Protein AF-F4QJK9-F1 (afdb_monomer_lite)

Foldseek 3Di:
DDDDCPPPDPVNVVPDDDDDDDPVVVCVVDVLCVVVVPDDPPWDWDQDPVVRHTDT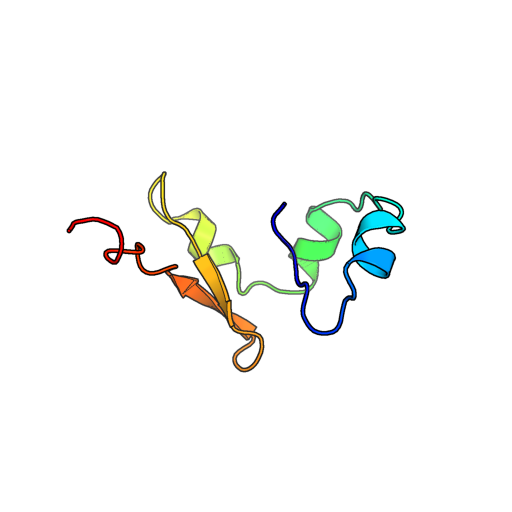DDPPPPPPD

Structure (mmCIF, N/CA/C/O backbone):
data_AF-F4QJK9-F1
#
_entry.id   AF-F4QJK9-F1
#
loop_
_atom_site.group_PDB
_atom_site.id
_atom_site.type_symbol
_atom_site.label_atom_id
_atom_site.label_alt_id
_atom_site.label_comp_id
_atom_site.label_asym_id
_atom_site.label_entity_id
_atom_site.label_seq_id
_atom_site.pdbx_PDB_ins_code
_atom_site.Cartn_x
_atom_site.Cartn_y
_atom_site.Cartn_z
_atom_site.occupancy
_atom_site.B_iso_or_equiv
_atom_site.auth_seq_id
_atom_site.auth_comp_id
_atom_site.auth_asym_id
_atom_site.auth_atom_id
_atom_site.pdbx_PDB_model_num
ATOM 1 N N . MET A 1 1 ? 6.080 11.762 -1.619 1.00 45.75 1 MET A N 1
ATOM 2 C CA . MET A 1 1 ? 5.521 10.838 -2.635 1.00 45.75 1 MET A CA 1
ATOM 3 C C . MET A 1 1 ? 5.426 9.444 -2.015 1.00 45.75 1 MET A C 1
ATOM 5 O O . MET A 1 1 ? 6.362 9.077 -1.317 1.00 45.75 1 MET A O 1
ATOM 9 N N . ARG A 1 2 ? 4.331 8.688 -2.199 1.00 52.28 2 ARG A N 1
ATOM 10 C CA . ARG A 1 2 ? 4.176 7.314 -1.660 1.00 52.28 2 ARG A CA 1
ATOM 11 C C . ARG A 1 2 ? 4.492 6.289 -2.770 1.00 52.28 2 ARG A C 1
ATOM 13 O O . ARG A 1 2 ? 3.891 6.389 -3.835 1.00 52.28 2 ARG A O 1
ATOM 20 N N . GLY A 1 3 ? 5.428 5.360 -2.548 1.00 56.81 3 GLY A N 1
ATOM 21 C CA . GLY A 1 3 ? 5.901 4.365 -3.532 1.00 56.81 3 GLY A CA 1
ATOM 22 C C . GLY A 1 3 ? 7.070 3.519 -2.996 1.00 56.81 3 GLY A C 1
ATOM 23 O O . GLY A 1 3 ? 7.612 3.855 -1.948 1.00 56.81 3 GLY A O 1
ATOM 24 N N . ASP A 1 4 ? 7.435 2.425 -3.682 1.00 58.72 4 ASP A N 1
ATOM 25 C CA . ASP A 1 4 ? 8.650 1.642 -3.373 1.00 58.72 4 ASP A CA 1
ATOM 26 C C . ASP A 1 4 ? 9.888 2.367 -3.931 1.00 58.72 4 ASP A C 1
ATOM 28 O O . ASP A 1 4 ? 9.896 2.764 -5.103 1.00 58.72 4 ASP A O 1
ATOM 32 N N . TYR A 1 5 ? 10.899 2.562 -3.082 1.00 63.91 5 TYR A N 1
ATOM 33 C CA . TYR A 1 5 ? 12.156 3.262 -3.392 1.00 63.91 5 TYR A CA 1
ATOM 34 C C . TYR A 1 5 ? 13.396 2.417 -3.098 1.00 63.91 5 TYR A C 1
ATOM 36 O O . TYR A 1 5 ? 14.516 2.921 -3.171 1.00 63.91 5 TYR A O 1
ATOM 44 N N . ARG A 1 6 ? 13.224 1.146 -2.722 1.00 62.28 6 ARG A N 1
ATOM 45 C CA . ARG A 1 6 ? 14.371 0.269 -2.478 1.00 62.28 6 ARG A CA 1
ATOM 46 C C . ARG A 1 6 ? 15.122 0.067 -3.793 1.00 62.28 6 ARG A C 1
ATOM 48 O O . ARG A 1 6 ? 14.498 -0.100 -4.836 1.00 62.28 6 ARG A O 1
ATOM 55 N N . ASP A 1 7 ? 16.447 0.138 -3.721 1.00 60.50 7 ASP A N 1
ATOM 56 C CA . ASP A 1 7 ? 17.369 0.040 -4.861 1.00 60.50 7 ASP A CA 1
ATOM 57 C C . ASP A 1 7 ? 17.220 1.125 -5.947 1.00 60.50 7 ASP A C 1
ATOM 59 O O . ASP A 1 7 ? 17.766 0.971 -7.036 1.00 60.50 7 ASP A O 1
ATOM 63 N N . ILE A 1 8 ? 16.529 2.237 -5.664 1.00 66.56 8 ILE A N 1
ATOM 64 C CA . ILE A 1 8 ? 16.454 3.393 -6.570 1.00 66.56 8 ILE A CA 1
ATOM 65 C C . ILE A 1 8 ? 17.433 4.463 -6.082 1.00 66.56 8 ILE A C 1
ATOM 67 O O . ILE A 1 8 ? 17.297 4.976 -4.969 1.00 66.56 8 ILE A O 1
ATOM 71 N N . SER A 1 9 ? 18.417 4.812 -6.911 1.00 68.88 9 SER A N 1
ATOM 72 C CA . SER A 1 9 ? 19.301 5.950 -6.640 1.00 68.88 9 SER A CA 1
ATOM 73 C C . SER A 1 9 ? 18.543 7.283 -6.729 1.00 68.88 9 SER A C 1
ATOM 75 O O . SER A 1 9 ? 17.538 7.391 -7.430 1.00 68.88 9 SER A O 1
ATOM 77 N N . GLU A 1 10 ? 19.023 8.329 -6.047 1.00 64.62 10 GLU A N 1
ATOM 78 C CA . GLU A 1 10 ? 18.429 9.678 -6.145 1.00 64.62 10 GLU A CA 1
ATOM 79 C C . GLU A 1 10 ? 18.344 10.169 -7.604 1.00 64.62 10 GLU A C 1
ATOM 81 O O . GLU A 1 10 ? 17.358 10.791 -7.993 1.00 64.62 10 GLU A O 1
ATOM 86 N N . GLU A 1 11 ? 19.320 9.805 -8.440 1.00 66.44 11 GLU A N 1
ATOM 87 C CA . GLU A 1 11 ? 19.366 10.148 -9.867 1.00 66.44 11 GLU A CA 1
ATOM 88 C C . GLU A 1 11 ? 18.297 9.396 -10.691 1.00 66.44 11 GLU A C 1
ATOM 90 O O . GLU A 1 11 ? 17.663 9.970 -11.581 1.00 66.44 11 GLU A O 1
ATOM 95 N N . GLU A 1 12 ? 18.011 8.130 -10.366 1.00 62.06 12 GLU A N 1
ATOM 96 C CA . GLU A 1 12 ? 16.898 7.363 -10.956 1.00 62.06 12 GLU A CA 1
ATOM 97 C C . GLU A 1 12 ? 15.529 7.850 -10.474 1.00 62.06 12 GLU A C 1
ATOM 99 O O . GLU A 1 12 ? 14.539 7.756 -11.202 1.00 62.06 12 GLU A O 1
ATOM 104 N N . LEU A 1 13 ? 15.450 8.392 -9.259 1.00 64.44 13 LEU A N 1
ATOM 105 C CA . LEU A 1 13 ? 14.228 9.000 -8.746 1.00 64.44 13 LEU A CA 1
ATOM 106 C C . LEU A 1 13 ? 13.904 10.309 -9.476 1.00 64.44 13 LEU A C 1
ATOM 108 O O . LEU A 1 13 ? 12.751 10.519 -9.856 1.00 64.44 13 LEU A O 1
ATOM 112 N N . GLU A 1 14 ? 14.900 11.174 -9.679 1.00 66.75 14 GLU A N 1
ATOM 113 C CA . GLU A 1 14 ? 14.730 12.456 -10.378 1.00 66.75 14 GLU A CA 1
ATOM 114 C C . GLU A 1 14 ? 14.460 12.287 -11.878 1.00 66.75 14 GLU A C 1
ATOM 116 O O . GLU A 1 14 ? 13.759 13.105 -12.474 1.00 66.75 14 GLU A O 1
ATOM 121 N N . SER A 1 15 ? 14.963 11.211 -12.486 1.00 64.25 15 SER A N 1
ATOM 122 C CA . SER A 1 15 ? 14.760 10.896 -13.906 1.00 64.25 15 SER A CA 1
ATOM 123 C C . SER A 1 15 ? 13.515 10.048 -14.197 1.00 64.25 15 SER A C 1
ATOM 125 O O . SER A 1 15 ? 13.242 9.738 -15.360 1.00 64.25 15 SER A O 1
ATOM 127 N N . ARG A 1 16 ? 12.725 9.676 -13.179 1.00 60.78 16 ARG A N 1
ATOM 128 C CA . ARG A 1 16 ? 11.513 8.868 -13.376 1.00 60.78 16 ARG A CA 1
ATOM 129 C C . ARG A 1 16 ? 10.419 9.658 -14.088 1.00 60.78 16 ARG A C 1
ATOM 131 O O . ARG A 1 16 ? 9.790 10.546 -13.513 1.00 60.78 16 ARG A O 1
ATOM 138 N N . ASP A 1 17 ? 10.085 9.214 -15.295 1.00 63.41 17 ASP A N 1
ATOM 139 C CA . ASP A 1 17 ? 8.848 9.606 -15.961 1.00 63.41 17 ASP A CA 1
ATOM 140 C C . ASP A 1 17 ? 7.641 9.132 -15.136 1.00 63.41 17 ASP A C 1
ATOM 142 O O . ASP A 1 17 ? 7.414 7.933 -14.916 1.00 63.41 17 ASP A O 1
ATOM 146 N N . VAL A 1 18 ? 6.847 10.089 -14.653 1.00 64.31 18 VAL A N 1
ATOM 147 C CA . VAL A 1 18 ? 5.624 9.802 -13.899 1.00 64.31 18 VAL A CA 1
ATOM 148 C C . VAL A 1 18 ? 4.643 9.087 -14.823 1.00 64.31 18 VAL A C 1
ATOM 150 O O . VAL A 1 18 ? 4.028 9.685 -15.704 1.00 64.31 18 VAL A O 1
ATOM 153 N N . THR A 1 19 ? 4.491 7.782 -14.616 1.00 59.22 19 THR A N 1
ATOM 154 C CA . THR A 1 19 ? 3.561 6.962 -15.391 1.00 59.22 19 THR A CA 1
ATOM 155 C C . THR A 1 19 ? 2.235 6.866 -14.650 1.00 59.22 19 THR A C 1
ATOM 157 O O . THR A 1 19 ? 2.168 6.372 -13.524 1.00 59.22 19 THR A O 1
ATOM 160 N N . TYR A 1 20 ? 1.162 7.324 -15.289 1.00 59.31 20 TYR A N 1
ATOM 161 C CA . TYR A 1 20 ? -0.188 7.235 -14.747 1.00 59.31 20 TYR A CA 1
ATOM 162 C C . TYR A 1 20 ? -0.850 5.949 -15.235 1.00 59.31 20 TYR A C 1
ATOM 164 O O . TYR A 1 20 ? -1.016 5.734 -16.435 1.00 59.31 20 TYR A O 1
ATOM 172 N N . ILE A 1 21 ? -1.251 5.096 -14.299 1.00 66.38 21 ILE A N 1
ATOM 173 C CA . ILE A 1 21 ? -2.038 3.897 -14.575 1.00 66.38 21 ILE A CA 1
ATOM 174 C C . ILE A 1 21 ? -3.385 4.009 -13.869 1.00 66.38 21 ILE A C 1
ATOM 176 O O . ILE A 1 21 ? -3.492 4.604 -12.797 1.00 66.38 21 ILE A O 1
ATOM 180 N N . ALA A 1 22 ? -4.434 3.447 -14.472 1.00 74.50 22 ALA A N 1
ATOM 181 C CA . ALA A 1 22 ? -5.725 3.365 -13.807 1.00 74.50 22 ALA A CA 1
ATOM 182 C C . ALA A 1 22 ? -5.564 2.602 -12.485 1.00 74.50 22 ALA A C 1
ATOM 184 O O . ALA A 1 22 ? -5.081 1.468 -12.490 1.00 74.50 22 ALA A O 1
ATOM 185 N N . LEU A 1 23 ? -6.012 3.198 -11.374 1.00 63.22 23 LEU A N 1
ATOM 186 C CA . LEU A 1 23 ? -5.980 2.554 -10.057 1.00 63.22 23 LEU A CA 1
ATOM 187 C C . LEU A 1 23 ? -6.638 1.173 -10.118 1.00 63.22 23 LEU A C 1
ATOM 189 O O . LEU A 1 23 ? -6.055 0.197 -9.671 1.00 63.22 23 LEU A O 1
ATOM 193 N N . GLY A 1 24 ? -7.768 1.054 -10.821 1.00 64.88 24 GLY A N 1
ATOM 194 C CA . GLY A 1 24 ? -8.458 -0.220 -11.029 1.00 64.88 24 GLY A CA 1
ATOM 195 C C . GLY A 1 24 ? -7.649 -1.305 -11.752 1.00 64.88 24 GLY A C 1
ATOM 196 O O . GLY A 1 24 ? -8.053 -2.456 -11.702 1.00 64.88 24 GLY A O 1
ATOM 197 N N . LYS A 1 25 ? -6.524 -0.995 -12.413 1.00 69.94 25 LYS A N 1
ATOM 198 C CA . LYS A 1 25 ? -5.604 -2.011 -12.955 1.00 69.94 25 LYS A CA 1
ATOM 199 C C . LYS A 1 25 ? -4.628 -2.519 -11.893 1.00 69.94 25 LYS A C 1
ATOM 201 O O . LYS A 1 25 ? -4.343 -3.707 -11.877 1.00 69.94 25 LYS A O 1
ATOM 206 N N . VAL A 1 26 ? -4.139 -1.643 -11.021 1.00 63.94 26 VAL A N 1
ATOM 207 C CA . VAL A 1 26 ? -3.248 -2.017 -9.909 1.00 63.94 26 VAL A CA 1
ATOM 208 C C . VAL A 1 26 ? -4.033 -2.770 -8.835 1.00 63.94 26 VAL A C 1
ATOM 210 O O . VAL A 1 26 ? -3.596 -3.809 -8.361 1.00 63.94 26 VAL A O 1
ATOM 213 N N . LEU A 1 27 ? -5.243 -2.296 -8.536 1.00 66.06 27 LEU A N 1
ATOM 214 C CA . LEU A 1 27 ? -6.130 -2.846 -7.512 1.00 66.06 27 LEU A CA 1
ATOM 215 C C . LEU A 1 27 ? -6.782 -4.185 -7.899 1.00 66.06 27 LEU A C 1
ATOM 217 O O . LEU A 1 27 ?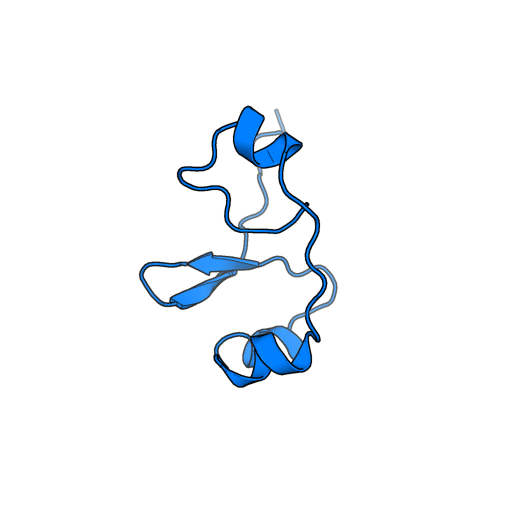 -7.282 -4.880 -7.027 1.00 66.06 27 LEU A O 1
ATOM 221 N N . ASN A 1 28 ? -6.799 -4.556 -9.186 1.00 63.00 28 ASN A N 1
ATOM 222 C CA . ASN A 1 28 ? -7.350 -5.846 -9.642 1.00 63.00 28 ASN A CA 1
ATOM 223 C C . ASN A 1 28 ? -6.362 -7.012 -9.505 1.00 63.00 28 ASN A C 1
ATOM 225 O O . ASN A 1 28 ? -6.727 -8.156 -9.759 1.00 63.00 28 ASN A O 1
ATOM 229 N N . VAL A 1 29 ? -5.089 -6.716 -9.234 1.00 69.19 29 VAL A N 1
ATOM 230 C CA . VAL A 1 29 ? -4.015 -7.719 -9.206 1.00 69.19 29 VAL A CA 1
ATOM 231 C C . VAL A 1 29 ? -3.815 -8.285 -7.800 1.00 69.19 29 VAL A C 1
ATOM 233 O O . VAL A 1 29 ? -3.348 -9.411 -7.666 1.00 69.19 29 VAL A O 1
ATOM 236 N N . ASP A 1 30 ? -4.172 -7.521 -6.772 1.00 72.94 30 ASP A N 1
ATOM 237 C CA . ASP A 1 30 ? -3.934 -7.834 -5.365 1.00 72.94 30 ASP A CA 1
ATOM 238 C C . ASP A 1 30 ? -5.117 -7.291 -4.556 1.00 72.94 30 ASP A C 1
ATOM 240 O O . ASP A 1 30 ? -5.506 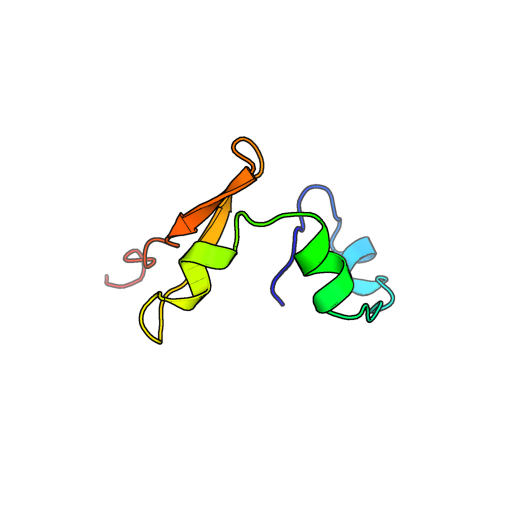-6.143 -4.761 1.00 72.94 30 ASP A O 1
ATOM 244 N N . ASP A 1 31 ? -5.713 -8.109 -3.694 1.00 81.06 31 ASP A N 1
ATOM 245 C CA . ASP A 1 31 ? -6.861 -7.791 -2.839 1.00 81.06 31 ASP A CA 1
ATOM 246 C C . ASP A 1 31 ? -6.469 -7.519 -1.375 1.00 81.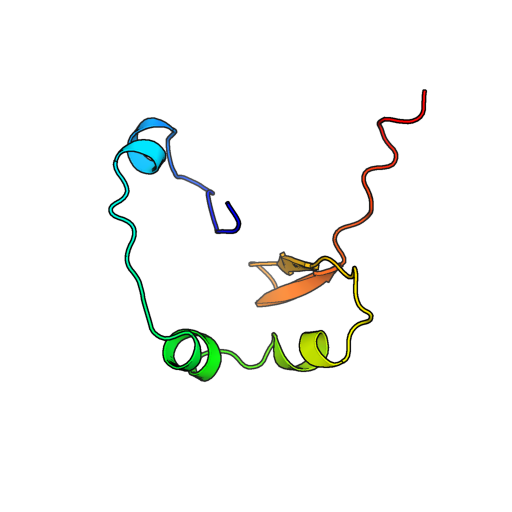06 31 ASP A C 1
ATOM 248 O O . ASP A 1 31 ? -7.320 -7.109 -0.586 1.00 81.06 31 ASP A O 1
ATOM 252 N N . SER A 1 32 ? -5.179 -7.618 -1.024 1.00 82.62 32 SER A N 1
ATOM 253 C CA . SER A 1 32 ? -4.643 -7.335 0.325 1.00 82.62 32 SER A CA 1
ATOM 254 C C . SER A 1 32 ? -4.901 -5.913 0.844 1.00 82.62 32 SER A C 1
ATOM 256 O O . SER A 1 32 ? -4.714 -5.633 2.026 1.00 82.62 32 SER A O 1
ATOM 258 N N . TRP A 1 33 ? -5.325 -4.993 -0.025 1.00 82.62 33 TRP A N 1
ATOM 259 C CA . TRP A 1 33 ? -5.674 -3.616 0.330 1.00 82.62 33 TRP A CA 1
ATOM 260 C C . TRP A 1 33 ? -7.155 -3.436 0.699 1.00 82.62 33 TRP A C 1
ATOM 262 O O . TRP A 1 33 ? -7.516 -2.358 1.172 1.00 82.62 33 TRP A O 1
ATOM 272 N N . LEU A 1 34 ? -8.024 -4.429 0.461 1.00 85.12 34 LEU A N 1
ATOM 273 C CA . LEU A 1 34 ? -9.473 -4.286 0.664 1.00 85.12 34 LEU A CA 1
ATOM 274 C C . LEU A 1 34 ? -9.821 -3.958 2.118 1.00 85.12 34 LEU A C 1
ATOM 276 O O . LEU A 1 34 ? -10.617 -3.053 2.362 1.00 85.12 34 LEU A O 1
ATOM 280 N N . ASP A 1 35 ? -9.157 -4.610 3.071 1.00 84.62 35 ASP A N 1
ATOM 281 C CA . ASP A 1 35 ? -9.385 -4.404 4.507 1.00 84.62 35 ASP A CA 1
ATOM 282 C C . ASP A 1 35 ? -9.006 -2.982 4.970 1.00 84.62 35 ASP A C 1
ATOM 284 O O . ASP A 1 35 ? -9.452 -2.504 6.015 1.00 84.62 35 ASP A O 1
ATOM 288 N N . LEU A 1 36 ? -8.218 -2.254 4.170 1.00 85.12 36 LEU A N 1
ATOM 289 C CA . LEU A 1 36 ? -7.841 -0.870 4.461 1.00 85.12 36 LEU A CA 1
ATOM 290 C C . LEU A 1 36 ? -8.988 0.116 4.223 1.00 85.12 36 LEU A C 1
ATOM 292 O O . LEU A 1 36 ? -8.971 1.204 4.794 1.00 85.12 36 LEU A O 1
ATOM 296 N N . ILE A 1 37 ? -9.973 -0.230 3.386 1.00 84.62 37 ILE A N 1
ATOM 297 C CA . ILE A 1 37 ? -11.094 0.663 3.045 1.00 84.62 37 ILE A CA 1
ATOM 298 C C . ILE A 1 37 ? -11.943 0.970 4.282 1.00 84.62 37 ILE A C 1
ATOM 300 O O . ILE A 1 37 ? -12.436 2.088 4.430 1.00 84.62 37 ILE A O 1
ATOM 304 N N . ASP A 1 38 ? -12.076 -0.006 5.176 1.00 88.00 38 ASP A N 1
ATOM 305 C CA . ASP A 1 38 ? -12.869 0.108 6.400 1.00 88.00 38 ASP A CA 1
ATOM 306 C C . ASP A 1 38 ? -12.092 0.761 7.555 1.00 88.00 38 ASP A C 1
ATOM 308 O O . ASP A 1 38 ? -12.639 0.987 8.639 1.00 88.00 38 ASP A O 1
ATOM 312 N N . SER A 1 39 ? -10.812 1.082 7.344 1.00 87.00 39 SER A N 1
ATOM 313 C CA . SER A 1 39 ? -9.977 1.685 8.377 1.00 87.00 39 SER A CA 1
ATOM 314 C C . SER A 1 39 ? -10.389 3.136 8.662 1.00 87.00 39 SER A C 1
ATOM 316 O O . SER A 1 39 ? -10.791 3.866 7.750 1.00 87.00 39 SER A O 1
ATOM 318 N N . PRO A 1 40 ? -10.284 3.600 9.923 1.00 88.94 40 PRO A N 1
ATOM 319 C CA . PRO A 1 40 ? -10.611 4.973 10.281 1.00 88.94 40 PRO A CA 1
ATOM 320 C C . PRO A 1 40 ? -9.871 6.015 9.435 1.00 88.94 40 PRO A C 1
ATOM 322 O O . PRO A 1 40 ? -8.723 5.843 9.023 1.00 88.94 40 PRO A O 1
ATOM 325 N N . ILE A 1 41 ? -10.513 7.166 9.236 1.00 85.19 41 ILE A N 1
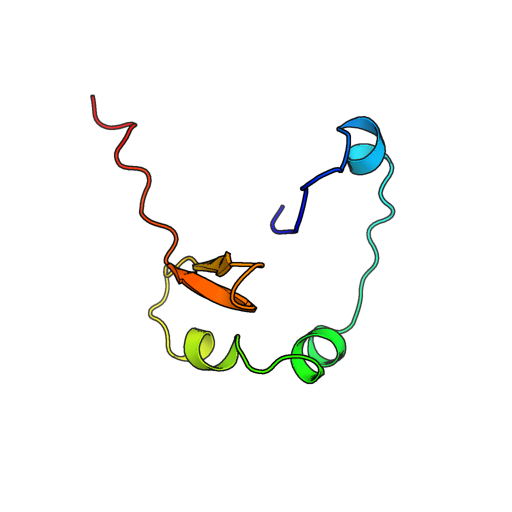ATOM 326 C CA . ILE A 1 41 ? -9.859 8.317 8.610 1.00 85.19 41 ILE A CA 1
ATOM 327 C C . ILE A 1 41 ? -8.638 8.708 9.454 1.00 85.19 41 ILE A C 1
ATOM 329 O O . ILE A 1 41 ? -8.754 8.914 10.661 1.00 85.19 41 ILE A O 1
ATOM 333 N N . GLY A 1 42 ? -7.482 8.840 8.800 1.00 82.06 42 GLY A N 1
ATOM 334 C CA . GLY A 1 42 ? -6.203 9.132 9.452 1.00 82.06 42 GLY A CA 1
ATOM 335 C C . GLY A 1 42 ? -5.313 7.907 9.668 1.00 82.06 42 GLY A C 1
ATOM 336 O O . GLY A 1 42 ? -4.169 8.078 10.075 1.00 82.06 42 GLY A O 1
ATOM 337 N N . SER A 1 43 ? -5.785 6.696 9.357 1.00 83.69 43 SER A N 1
ATOM 338 C CA . SER A 1 43 ? -4.934 5.506 9.345 1.00 83.69 43 SER A CA 1
ATOM 339 C C . SER A 1 43 ? -3.851 5.590 8.264 1.00 83.69 43 SER A C 1
ATOM 341 O O . SER A 1 43 ? -4.078 6.069 7.148 1.00 83.69 43 SER A O 1
ATOM 343 N N . ALA A 1 44 ? -2.663 5.102 8.605 1.00 84.81 44 ALA A N 1
ATOM 344 C CA . ALA A 1 44 ? -1.517 5.013 7.718 1.00 84.81 44 ALA A CA 1
ATOM 345 C C . ALA A 1 44 ? -0.990 3.577 7.726 1.00 84.81 44 ALA A C 1
ATOM 347 O O . ALA A 1 44 ? -0.961 2.930 8.770 1.00 84.81 44 ALA A O 1
ATOM 348 N N . PHE A 1 45 ? -0.621 3.079 6.548 1.00 84.81 45 PHE A N 1
ATOM 349 C CA . PHE A 1 45 ? -0.175 1.706 6.354 1.00 84.81 45 PHE A CA 1
ATOM 350 C C . PHE A 1 45 ? 1.012 1.670 5.398 1.00 84.81 45 PHE A C 1
ATOM 352 O O . PHE A 1 45 ? 1.038 2.400 4.399 1.00 84.81 45 PHE A O 1
ATOM 359 N N . LEU A 1 46 ? 1.950 0.770 5.667 1.00 84.94 46 LEU A N 1
ATOM 360 C CA . LEU A 1 46 ? 3.073 0.438 4.803 1.00 84.94 46 LEU A CA 1
ATOM 361 C C . LEU A 1 46 ? 2.928 -1.003 4.324 1.00 84.94 46 LEU A C 1
ATOM 363 O O . LEU A 1 46 ? 2.544 -1.892 5.078 1.00 84.94 46 LEU A O 1
ATOM 367 N N . ARG A 1 47 ? 3.221 -1.243 3.043 1.00 82.62 47 ARG A N 1
ATOM 368 C CA . ARG A 1 47 ? 3.188 -2.599 2.496 1.00 82.62 47 ARG A CA 1
ATOM 369 C C . ARG A 1 47 ? 4.439 -3.345 2.943 1.00 82.62 47 ARG A C 1
ATOM 371 O O . ARG A 1 47 ? 5.548 -2.965 2.570 1.00 82.62 47 ARG A O 1
ATOM 378 N N . ASN A 1 48 ? 4.258 -4.426 3.685 1.00 83.56 48 ASN A N 1
ATOM 379 C CA . ASN A 1 48 ? 5.295 -5.409 3.923 1.00 83.56 48 ASN A CA 1
ATOM 380 C C . ASN A 1 48 ? 5.459 -6.249 2.649 1.00 83.56 48 ASN A C 1
ATOM 382 O O . ASN A 1 48 ? 4.558 -6.968 2.223 1.00 83.56 48 ASN A O 1
ATOM 386 N N . PHE A 1 49 ? 6.613 -6.133 1.996 1.00 79.75 49 PHE A N 1
ATOM 387 C CA . PHE A 1 49 ? 6.879 -6.827 0.735 1.00 79.75 49 PHE A CA 1
ATOM 388 C C . PHE A 1 49 ? 7.294 -8.293 0.910 1.00 79.75 49 PHE A C 1
ATOM 390 O O . PHE A 1 49 ? 7.269 -9.029 -0.073 1.00 79.75 49 PHE A O 1
ATOM 397 N N . GLU A 1 50 ? 7.653 -8.721 2.122 1.00 85.19 50 GLU A N 1
ATOM 398 C CA . GLU A 1 50 ? 7.933 -10.128 2.432 1.00 85.19 50 GLU A CA 1
ATOM 399 C C . GLU A 1 50 ? 6.632 -10.918 2.596 1.00 85.19 50 GLU A C 1
ATOM 401 O O . GLU A 1 50 ? 6.513 -12.037 2.099 1.00 85.19 50 GLU A O 1
ATOM 406 N N . THR A 1 51 ? 5.638 -10.319 3.257 1.00 83.44 51 THR A N 1
ATOM 407 C CA . THR A 1 51 ? 4.328 -10.945 3.510 1.00 83.44 51 THR A CA 1
ATOM 408 C C . THR A 1 51 ? 3.275 -10.570 2.466 1.00 83.44 51 THR A C 1
ATOM 410 O O . THR A 1 51 ? 2.259 -11.251 2.335 1.00 83.44 51 THR A O 1
ATOM 413 N N . GLY A 1 52 ? 3.506 -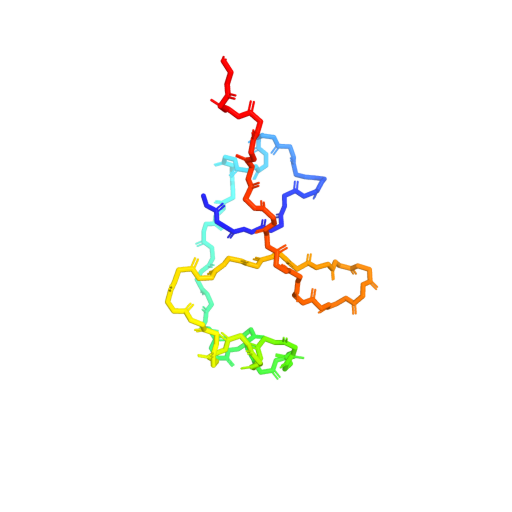9.489 1.716 1.00 82.38 52 GLY A N 1
ATOM 414 C CA . GLY A 1 52 ? 2.551 -8.902 0.777 1.00 82.38 52 GLY A CA 1
ATOM 415 C C . GLY A 1 52 ? 1.403 -8.140 1.445 1.00 82.38 52 GLY A C 1
ATOM 416 O O . GLY A 1 52 ? 0.523 -7.672 0.732 1.00 82.38 52 GLY A O 1
ATOM 417 N N . GLN A 1 53 ? 1.400 -8.017 2.776 1.00 85.56 53 GLN A N 1
ATOM 418 C CA . GLN A 1 53 ? 0.314 -7.416 3.554 1.00 85.56 53 GLN A CA 1
ATOM 419 C C . GLN A 1 53 ? 0.591 -5.952 3.893 1.00 85.56 53 GLN A C 1
ATOM 421 O O . GLN A 1 53 ? 1.737 -5.506 3.894 1.00 85.56 53 GLN A O 1
ATOM 426 N N . TYR A 1 54 ? -0.459 -5.198 4.200 1.00 86.38 54 TYR A N 1
ATOM 427 C CA . TYR A 1 54 ? -0.333 -3.833 4.701 1.00 86.38 54 TYR A CA 1
ATOM 428 C C . TYR A 1 54 ? -0.315 -3.827 6.229 1.00 86.38 54 TYR A C 1
ATOM 430 O O . TYR A 1 54 ? -1.237 -4.318 6.875 1.00 86.38 54 TYR A O 1
ATOM 438 N N . GLU A 1 55 ? 0.733 -3.247 6.803 1.00 88.69 55 GLU A N 1
ATOM 439 C CA . GLU A 1 55 ? 0.936 -3.125 8.245 1.00 88.69 55 GLU A CA 1
ATOM 440 C C . GLU A 1 55 ? 0.767 -1.657 8.665 1.00 88.69 55 GLU A C 1
ATOM 442 O O . GLU A 1 55 ? 1.152 -0.767 7.900 1.00 88.69 55 GLU A O 1
ATOM 447 N N . PRO A 1 56 ? 0.169 -1.363 9.835 1.00 88.25 56 PRO A N 1
ATOM 448 C CA . PRO A 1 56 ? 0.031 0.005 10.317 1.00 88.25 56 PRO A CA 1
ATOM 449 C C . PRO A 1 56 ? 1.395 0.686 10.430 1.00 88.25 56 PRO A C 1
ATOM 451 O O . PRO A 1 56 ? 2.335 0.122 10.986 1.00 88.25 56 PRO A O 1
ATOM 454 N N . GLU A 1 57 ? 1.492 1.909 9.923 1.00 83.69 57 GLU A N 1
ATOM 455 C CA . GLU A 1 57 ? 2.652 2.755 10.179 1.00 83.69 57 GLU A CA 1
ATOM 456 C C . GLU A 1 57 ? 2.585 3.178 11.650 1.00 83.69 57 GLU A C 1
ATOM 458 O O . GLU A 1 57 ? 1.669 3.906 12.049 1.00 83.69 57 GLU A O 1
ATOM 463 N N . GLU A 1 58 ? 3.497 2.665 12.481 1.00 72.31 58 GLU A N 1
ATOM 464 C CA . GLU A 1 58 ? 3.582 3.131 13.861 1.00 72.31 58 GLU A CA 1
ATOM 465 C C . GLU A 1 58 ? 3.882 4.636 13.853 1.00 72.31 58 GLU A C 1
ATOM 467 O O . GLU A 1 58 ? 4.758 5.085 13.106 1.00 72.31 58 GLU A O 1
ATOM 472 N N . PRO A 1 59 ? 3.156 5.440 14.648 1.00 63.91 59 PRO A N 1
ATOM 473 C CA . PRO A 1 59 ? 3.453 6.854 14.748 1.00 63.91 59 PRO A CA 1
ATOM 474 C C . PRO A 1 59 ? 4.880 7.013 15.271 1.00 63.91 59 PRO A C 1
ATOM 476 O O . PRO A 1 59 ? 5.236 6.454 16.307 1.00 63.91 59 PRO A O 1
ATOM 479 N N . ASP A 1 60 ? 5.690 7.782 14.550 1.00 61.47 60 ASP A N 1
ATOM 480 C CA . ASP A 1 60 ? 7.034 8.138 14.981 1.00 61.47 60 ASP A CA 1
ATOM 481 C C . ASP A 1 60 ? 6.962 8.990 16.261 1.00 61.47 60 ASP A C 1
ATOM 483 O O . ASP A 1 60 ? 6.783 10.207 16.217 1.00 61.47 60 ASP A O 1
ATOM 487 N N . LEU A 1 61 ? 7.079 8.335 17.420 1.00 63.81 61 LEU A N 1
ATOM 488 C CA . LEU A 1 61 ? 7.139 8.979 18.735 1.00 63.81 61 LEU A CA 1
ATOM 489 C C . LEU A 1 61 ? 8.545 9.530 19.055 1.00 63.81 61 LEU A C 1
ATOM 491 O O . LEU A 1 61 ? 8.788 9.950 20.185 1.00 63.81 61 LEU A O 1
ATOM 495 N N . SER A 1 62 ? 9.495 9.518 18.109 1.00 62.62 62 SER A N 1
ATOM 496 C CA . SER A 1 62 ? 10.890 9.907 18.372 1.00 62.62 62 SER A CA 1
ATOM 497 C C . SER A 1 62 ? 11.151 11.420 18.392 1.00 62.62 62 SER A C 1
ATOM 499 O O . SER A 1 62 ? 12.250 11.829 18.761 1.00 62.62 62 SER A O 1
ATOM 501 N N . ASN A 1 63 ? 10.153 12.253 18.068 1.00 55.22 63 ASN A N 1
ATOM 502 C CA . ASN A 1 63 ? 10.285 13.718 18.043 1.00 55.22 63 ASN A CA 1
ATOM 503 C C . ASN A 1 63 ? 9.685 14.454 19.259 1.00 55.22 63 ASN A C 1
ATOM 505 O O . ASN A 1 63 ? 9.701 15.684 19.278 1.00 55.22 63 ASN A O 1
ATOM 509 N N . ASP A 1 64 ? 9.218 13.740 20.286 1.00 55.31 64 ASP A N 1
ATOM 510 C CA . ASP A 1 64 ? 8.814 14.340 21.566 1.00 55.31 64 ASP A CA 1
ATOM 511 C C . ASP A 1 64 ? 9.943 14.201 22.611 1.00 55.31 64 ASP A C 1
ATOM 513 O O . ASP A 1 64 ? 9.839 13.414 23.556 1.00 55.31 64 ASP A O 1
ATOM 517 N N . ASN A 1 65 ? 11.047 14.945 22.444 1.00 46.00 65 ASN A N 1
ATOM 518 C CA . ASN A 1 65 ? 12.005 15.221 23.531 1.00 46.00 65 ASN A CA 1
ATOM 519 C C . ASN A 1 65 ? 12.746 16.554 23.353 1.00 46.00 65 ASN A C 1
ATOM 521 O O . ASN A 1 65 ? 13.478 16.698 22.347 1.00 46.00 65 ASN A O 1
#

Organism: NCBI:txid715226

Secondary structure (DSSP, 8-state):
--S--TT--HHHHHT-------HHHHTTT--TTGGGTTSPTT--EEE-TTT--EEE----GGG--

Sequence (65 aa):
MRGDYRDISEEELESRDVTYIALGKVLNVDDSWLDLIDSPIGSAFLRNFETGQYEPEEPDLSNDN

Radius of gyration: 14.97 Å; chains: 1; bounding box: 32×26×40 Å

pLDDT: mean 71.86, std 11.83, range [45.75, 88.94]